Protein AF-A0A0J1GM97-F1 (afdb_monomer_lite)

Structure (mmCIF, N/CA/C/O backbone):
data_AF-A0A0J1GM97-F1
#
_entry.id   AF-A0A0J1GM97-F1
#
loop_
_atom_site.group_PDB
_atom_site.id
_atom_site.type_symbol
_atom_site.label_atom_id
_atom_site.label_alt_id
_atom_site.label_comp_id
_atom_site.label_asym_id
_atom_site.label_entity_id
_atom_site.label_seq_id
_atom_site.pdbx_PDB_ins_code
_atom_site.Cartn_x
_atom_site.Cartn_y
_atom_site.Cartn_z
_atom_site.occupancy
_atom_site.B_iso_or_equiv
_atom_site.auth_seq_id
_atom_site.auth_comp_id
_atom_site.auth_asym_id
_atom_site.auth_atom_id
_atom_site.pdbx_PDB_model_num
ATOM 1 N N . MET A 1 1 ? 39.455 -29.614 -25.884 1.00 52.69 1 MET A N 1
ATOM 2 C CA . MET A 1 1 ? 38.275 -28.946 -26.497 1.00 52.69 1 MET A CA 1
ATOM 3 C C . MET A 1 1 ? 36.933 -29.209 -25.772 1.00 52.69 1 MET A C 1
ATOM 5 O O . MET A 1 1 ? 35.888 -29.090 -26.398 1.00 52.69 1 MET A O 1
ATOM 9 N N . LYS A 1 2 ? 36.904 -29.538 -24.465 1.00 57.16 2 LYS A N 1
ATOM 10 C CA . LYS A 1 2 ? 35.641 -29.758 -23.713 1.00 57.16 2 LYS A CA 1
ATOM 11 C C . LYS A 1 2 ? 35.312 -28.646 -22.700 1.00 57.16 2 LYS A C 1
ATOM 13 O O . LYS A 1 2 ? 34.143 -28.367 -22.480 1.00 57.16 2 LYS A O 1
ATOM 18 N N . ILE A 1 3 ? 36.325 -27.951 -22.178 1.00 58.75 3 ILE A N 1
ATOM 19 C CA . ILE A 1 3 ? 36.174 -26.869 -21.183 1.00 58.75 3 ILE A CA 1
ATOM 20 C C . ILE A 1 3 ? 35.520 -25.613 -21.787 1.00 58.75 3 ILE A C 1
ATOM 22 O O . ILE A 1 3 ? 34.643 -25.026 -21.165 1.00 58.75 3 ILE A O 1
ATOM 26 N N . GLY A 1 4 ? 35.842 -25.264 -23.039 1.00 63.69 4 GLY A N 1
ATOM 27 C CA . GLY A 1 4 ? 35.221 -24.119 -23.725 1.00 63.69 4 GLY A CA 1
ATOM 28 C C . GLY A 1 4 ? 33.721 -24.288 -24.003 1.00 63.69 4 GLY A C 1
ATOM 29 O O . GLY A 1 4 ? 32.990 -23.306 -24.012 1.00 63.69 4 GLY A O 1
ATOM 30 N N . ARG A 1 5 ? 33.237 -25.531 -24.164 1.00 67.81 5 ARG A N 1
ATOM 31 C CA . ARG A 1 5 ? 31.799 -25.815 -24.345 1.00 67.81 5 ARG A CA 1
ATOM 32 C C . ARG A 1 5 ? 31.024 -25.679 -23.035 1.00 67.81 5 ARG A C 1
ATOM 34 O O . ARG A 1 5 ? 29.899 -25.205 -23.062 1.00 67.81 5 ARG A O 1
ATOM 41 N N . ILE A 1 6 ? 31.633 -26.059 -21.909 1.00 75.06 6 ILE A N 1
ATOM 42 C CA . ILE A 1 6 ? 31.033 -25.927 -20.571 1.00 75.06 6 ILE A CA 1
ATOM 43 C C . ILE A 1 6 ? 30.963 -24.452 -20.166 1.00 75.06 6 ILE A C 1
ATOM 45 O O . ILE A 1 6 ? 29.916 -24.000 -19.719 1.00 75.06 6 ILE A O 1
ATOM 49 N N . GLY A 1 7 ? 32.037 -23.688 -20.393 1.00 76.62 7 GLY A N 1
ATOM 50 C CA . GLY A 1 7 ? 32.043 -22.245 -20.136 1.00 76.62 7 GLY A CA 1
ATOM 51 C C . GLY A 1 7 ? 31.001 -21.496 -20.968 1.00 76.62 7 GLY A C 1
ATOM 52 O O . GLY A 1 7 ? 30.294 -20.648 -20.438 1.00 76.62 7 GLY A O 1
ATOM 53 N N . TRP A 1 8 ? 30.843 -21.858 -22.246 1.00 77.94 8 TRP A N 1
ATOM 54 C CA . TRP A 1 8 ? 29.824 -21.261 -23.110 1.00 77.94 8 TRP A CA 1
ATOM 55 C C . TRP A 1 8 ? 28.397 -21.639 -22.695 1.00 77.94 8 TRP A C 1
ATOM 57 O O . TRP A 1 8 ? 27.533 -20.771 -22.660 1.00 77.94 8 TRP A O 1
ATOM 67 N N . LEU A 1 9 ? 28.158 -22.896 -22.304 1.00 78.75 9 LEU A N 1
ATOM 68 C CA . LEU A 1 9 ? 26.866 -23.324 -21.756 1.00 78.75 9 LEU A CA 1
ATOM 69 C C . LEU A 1 9 ? 26.512 -22.587 -20.459 1.00 78.75 9 LEU A C 1
ATOM 71 O O . LEU A 1 9 ? 25.362 -22.199 -20.302 1.00 78.75 9 LEU A O 1
ATOM 75 N N . LEU A 1 10 ? 27.479 -22.349 -19.565 1.00 78.06 10 LEU A N 1
ATOM 76 C CA . LEU A 1 10 ? 27.268 -21.563 -18.341 1.00 78.06 10 LEU A CA 1
ATOM 77 C C . LEU A 1 10 ? 26.967 -20.089 -18.643 1.00 78.06 10 LEU A C 1
ATOM 79 O O . LEU A 1 10 ? 26.077 -19.517 -18.027 1.00 78.06 10 LEU A O 1
ATOM 83 N N . LEU A 1 11 ? 27.657 -19.491 -19.618 1.00 77.50 11 LEU A N 1
ATOM 84 C CA . LEU A 1 11 ? 27.410 -18.112 -20.056 1.00 77.50 11 LEU A CA 1
ATOM 85 C C . LEU A 1 11 ? 26.015 -17.955 -20.671 1.00 77.50 11 LEU A C 1
ATOM 87 O O . LEU A 1 11 ? 25.300 -17.012 -20.353 1.00 77.50 11 LEU A O 1
ATOM 91 N N . VAL A 1 12 ? 25.609 -18.915 -21.505 1.00 74.12 12 VAL A N 1
ATOM 92 C CA . VAL A 1 12 ? 24.259 -18.984 -22.072 1.00 74.12 12 VAL A CA 1
ATOM 93 C C . VAL A 1 12 ? 23.219 -19.161 -20.961 1.00 74.12 12 VAL A C 1
ATOM 95 O O . VAL A 1 12 ? 22.215 -18.455 -20.965 1.00 74.12 12 VAL A O 1
ATOM 98 N N . LEU A 1 13 ? 23.474 -20.026 -19.971 1.00 71.00 13 LEU A N 1
ATOM 99 C CA . LEU A 1 13 ? 22.587 -20.203 -18.818 1.00 71.00 13 LEU A CA 1
ATOM 100 C C . LEU A 1 13 ? 22.413 -18.892 -18.036 1.00 71.00 13 LEU A C 1
ATOM 102 O O . LEU A 1 13 ? 21.280 -18.509 -17.774 1.00 71.00 13 LEU A O 1
ATOM 106 N N . CYS A 1 14 ? 23.507 -18.175 -17.748 1.00 66.69 14 CYS A N 1
ATOM 107 C CA . CYS A 1 14 ? 23.461 -16.884 -17.057 1.00 66.69 14 CYS A CA 1
ATOM 108 C C . CYS A 1 14 ? 22.640 -15.839 -17.826 1.00 66.69 14 CYS A C 1
ATOM 110 O O . CYS A 1 14 ? 21.852 -15.129 -17.214 1.00 66.69 14 CYS A O 1
ATOM 112 N N . VAL A 1 15 ? 22.777 -15.765 -19.156 1.00 65.69 15 VAL A N 1
ATOM 113 C CA . VAL A 1 15 ? 22.007 -14.820 -19.990 1.00 65.69 15 VAL A CA 1
ATOM 114 C C . VAL A 1 15 ? 20.510 -15.159 -19.997 1.00 65.69 15 VAL A C 1
ATOM 116 O O . VAL A 1 15 ? 19.681 -14.252 -20.006 1.00 65.69 15 VAL A O 1
ATOM 119 N N . PHE A 1 16 ? 20.146 -16.444 -19.947 1.00 60.12 16 PHE A N 1
ATOM 120 C CA . PHE A 1 16 ? 18.744 -16.878 -19.930 1.00 60.12 16 PHE A CA 1
ATOM 121 C C . PHE A 1 16 ? 18.093 -16.873 -18.538 1.00 60.12 16 PHE A C 1
ATOM 123 O O . PHE A 1 16 ? 16.867 -16.830 -18.461 1.00 60.12 16 PHE A O 1
ATOM 130 N N . THR A 1 17 ? 18.862 -16.890 -17.445 1.00 57.06 17 THR A N 1
ATOM 131 C CA . THR A 1 17 ? 18.315 -16.783 -16.077 1.00 57.06 17 THR A CA 1
ATOM 132 C C . THR A 1 17 ? 18.090 -15.343 -15.616 1.00 57.06 17 THR A C 1
ATOM 134 O O . THR A 1 17 ? 17.312 -15.124 -14.691 1.00 57.06 17 THR A O 1
ATOM 137 N N . SER A 1 18 ? 18.722 -14.354 -16.254 1.00 51.84 18 SER A N 1
ATOM 138 C CA . SER A 1 18 ? 18.611 -12.941 -15.864 1.00 51.84 18 SER A CA 1
ATOM 139 C C . SER A 1 18 ? 17.200 -12.327 -15.909 1.00 51.84 18 SER A C 1
ATOM 141 O O . SER A 1 18 ? 16.934 -11.473 -15.068 1.00 51.84 18 SER A O 1
ATOM 143 N N . PRO A 1 19 ? 16.251 -12.728 -16.785 1.00 52.69 19 PRO A N 1
ATOM 144 C CA . PRO A 1 19 ? 14.917 -12.119 -16.781 1.00 52.69 19 PRO A CA 1
ATOM 145 C C . PRO A 1 19 ? 14.005 -12.616 -15.647 1.00 52.69 19 PRO A C 1
ATOM 147 O O . PRO A 1 19 ? 12.879 -12.143 -15.528 1.00 52.69 19 PRO A O 1
ATOM 150 N N . ALA A 1 20 ? 14.436 -13.596 -14.845 1.00 47.91 20 ALA A N 1
ATOM 151 C CA . ALA A 1 20 ? 13.585 -14.220 -13.829 1.00 47.91 20 ALA A CA 1
ATOM 152 C C . ALA A 1 20 ? 13.600 -13.505 -12.464 1.00 47.91 20 ALA A C 1
ATOM 154 O O . ALA A 1 20 ? 12.813 -13.874 -11.600 1.00 47.91 20 ALA A O 1
ATOM 155 N N . LEU A 1 21 ? 14.482 -12.516 -12.269 1.00 47.50 21 LEU A N 1
ATOM 156 C CA . LEU A 1 21 ? 14.686 -11.827 -10.984 1.00 47.50 21 LEU A CA 1
ATOM 157 C C . LEU A 1 21 ? 14.135 -10.398 -10.933 1.00 47.50 21 LEU A C 1
ATOM 159 O O . LEU A 1 21 ? 14.222 -9.758 -9.891 1.00 47.50 21 LEU A O 1
ATOM 163 N N . ALA A 1 22 ? 13.543 -9.895 -12.018 1.00 52.19 22 ALA A N 1
ATOM 164 C CA . ALA A 1 22 ? 12.666 -8.742 -11.885 1.00 52.19 22 ALA A CA 1
ATOM 165 C C . ALA A 1 22 ? 11.434 -9.231 -11.119 1.00 52.19 22 ALA A C 1
ATOM 167 O O . ALA A 1 22 ? 10.673 -10.041 -11.659 1.00 52.19 22 ALA A O 1
ATOM 168 N N . ALA A 1 23 ? 11.283 -8.805 -9.859 1.00 53.19 23 ALA A N 1
ATOM 169 C CA . ALA A 1 23 ? 10.050 -8.987 -9.104 1.00 53.19 23 ALA A CA 1
ATOM 170 C C . ALA A 1 23 ? 8.899 -8.655 -10.057 1.00 53.19 23 ALA A C 1
ATOM 172 O O . ALA A 1 23 ? 8.854 -7.558 -10.620 1.00 53.19 23 ALA A O 1
ATOM 173 N N . ARG A 1 24 ? 8.055 -9.646 -10.366 1.00 59.25 24 ARG A N 1
ATOM 174 C CA . ARG A 1 24 ? 6.938 -9.460 -11.294 1.00 59.25 24 ARG A CA 1
ATOM 175 C C . ARG A 1 24 ? 5.921 -8.585 -10.586 1.00 59.25 24 ARG A C 1
ATOM 177 O O . ARG A 1 24 ? 4.981 -9.088 -9.981 1.00 59.25 24 ARG A O 1
ATOM 184 N N . LEU A 1 25 ? 6.151 -7.282 -10.645 1.00 69.75 25 LEU A N 1
ATOM 185 C CA . LEU A 1 25 ? 5.185 -6.294 -10.230 1.00 69.75 25 LEU A CA 1
ATOM 186 C C . LEU A 1 25 ? 3.895 -6.559 -11.010 1.00 69.75 25 LEU A C 1
ATOM 188 O O . LEU A 1 25 ? 3.942 -6.739 -12.234 1.00 69.75 25 LEU A O 1
ATOM 192 N N . PRO A 1 26 ? 2.754 -6.665 -10.319 1.00 74.19 26 PRO A N 1
ATOM 193 C CA . PRO A 1 26 ? 1.481 -6.827 -10.988 1.00 74.19 26 PRO A CA 1
ATOM 194 C C . PRO A 1 26 ? 1.247 -5.602 -11.870 1.00 74.19 26 PRO A C 1
ATOM 196 O O . PRO A 1 26 ? 1.154 -4.477 -11.390 1.00 74.19 26 PRO A O 1
ATOM 199 N N . ASN A 1 27 ? 1.134 -5.830 -13.176 1.00 77.19 27 ASN A N 1
ATOM 200 C CA . ASN A 1 27 ? 0.847 -4.768 -14.143 1.00 77.19 27 ASN A CA 1
ATOM 201 C C . ASN A 1 27 ? -0.657 -4.453 -14.219 1.00 77.19 27 ASN A C 1
ATOM 203 O O . ASN A 1 27 ? -1.081 -3.611 -15.010 1.00 77.19 27 ASN A O 1
ATOM 207 N N . ARG A 1 28 ? -1.484 -5.177 -13.452 1.00 83.00 28 ARG A N 1
ATOM 208 C CA . ARG A 1 28 ? -2.937 -5.011 -13.369 1.00 83.00 28 ARG A CA 1
ATOM 209 C C . ARG A 1 28 ? -3.391 -5.241 -11.935 1.00 83.00 28 ARG A C 1
ATOM 211 O O . ARG A 1 28 ? -2.870 -6.112 -11.246 1.00 83.00 28 ARG A O 1
ATOM 218 N N . LEU A 1 29 ? -4.434 -4.528 -11.517 1.00 87.69 29 LEU A N 1
ATOM 219 C CA . LEU A 1 29 ? -4.996 -4.685 -10.174 1.00 87.69 29 LEU A CA 1
ATOM 220 C C . LEU A 1 29 ? -5.601 -6.074 -9.915 1.00 87.69 29 LEU A C 1
ATOM 222 O O . LEU A 1 29 ? -5.716 -6.478 -8.763 1.00 87.69 29 LEU A O 1
ATOM 226 N N . ASP A 1 30 ? -5.994 -6.802 -10.964 1.00 88.81 30 ASP A N 1
ATOM 227 C CA . ASP A 1 30 ? -6.504 -8.178 -10.854 1.00 88.81 30 ASP A CA 1
ATOM 228 C C . ASP A 1 30 ? -5.425 -9.195 -10.462 1.00 88.81 30 ASP A C 1
ATOM 230 O O . ASP A 1 30 ? -5.756 -10.271 -9.969 1.00 88.81 30 ASP A O 1
ATOM 234 N N . ASP A 1 31 ? -4.150 -8.851 -10.658 1.00 89.06 31 ASP A N 1
ATOM 235 C CA . ASP A 1 31 ? -3.021 -9.718 -10.324 1.00 89.06 31 ASP A CA 1
ATOM 236 C C . ASP A 1 31 ? -2.580 -9.541 -8.858 1.00 89.06 31 ASP A C 1
ATOM 238 O O . ASP A 1 31 ? -1.779 -10.325 -8.352 1.00 89.06 31 ASP A O 1
ATOM 242 N N . ILE A 1 32 ? -3.091 -8.518 -8.160 1.00 90.56 32 ILE A N 1
ATOM 243 C CA . ILE A 1 32 ? -2.786 -8.265 -6.748 1.00 90.56 32 ILE A CA 1
ATOM 244 C C . ILE A 1 32 ? -3.651 -9.197 -5.886 1.00 90.56 32 ILE A C 1
ATOM 246 O O . ILE A 1 32 ? -4.882 -9.157 -5.988 1.00 90.56 32 ILE A O 1
ATOM 250 N N . PRO A 1 33 ? -3.054 -10.025 -5.009 1.00 93.31 33 PRO A N 1
ATOM 251 C CA . PRO A 1 33 ? -3.825 -10.900 -4.141 1.00 93.31 33 PRO A CA 1
ATOM 252 C C . PRO A 1 33 ? -4.648 -10.074 -3.146 1.00 93.31 33 PRO A C 1
ATOM 254 O O . PRO A 1 33 ? -4.175 -9.088 -2.592 1.00 93.31 33 PRO A O 1
ATOM 257 N N . ILE A 1 34 ? -5.886 -10.492 -2.896 1.00 95.69 34 ILE A N 1
ATOM 258 C CA . ILE A 1 34 ? -6.785 -9.811 -1.958 1.00 95.69 34 ILE A CA 1
ATOM 259 C C . ILE A 1 34 ? -6.623 -10.444 -0.576 1.00 95.69 34 ILE A C 1
ATOM 261 O O . ILE A 1 34 ? -6.697 -11.669 -0.440 1.00 95.69 34 ILE A O 1
ATOM 265 N N . TYR A 1 35 ? -6.437 -9.614 0.454 1.00 96.56 35 TYR A N 1
ATOM 266 C CA . TYR A 1 35 ? -6.353 -10.095 1.832 1.00 96.56 35 TYR A CA 1
ATOM 267 C C . TYR A 1 35 ? -7.622 -10.888 2.224 1.00 96.56 35 TYR A C 1
ATOM 269 O O . TYR A 1 35 ? -8.738 -10.431 1.952 1.00 96.56 35 TYR A O 1
ATOM 277 N N . PRO A 1 36 ? -7.505 -12.062 2.876 1.00 96.81 36 PRO A N 1
ATOM 278 C CA . PRO A 1 36 ? -8.660 -12.885 3.226 1.00 96.81 36 PRO A CA 1
ATOM 279 C C . PRO A 1 36 ? -9.721 -12.134 4.039 1.00 96.81 36 PRO A C 1
ATOM 281 O O . PRO A 1 36 ? -9.443 -11.562 5.091 1.00 96.81 36 PRO A O 1
ATOM 284 N N . GLY A 1 37 ? -10.967 -12.168 3.561 1.00 95.62 37 GLY A N 1
ATOM 285 C CA . GLY A 1 37 ? -12.093 -11.491 4.210 1.00 95.62 37 GLY A CA 1
ATOM 286 C C . GLY A 1 37 ? -12.193 -9.991 3.925 1.00 95.62 37 GLY A C 1
ATOM 287 O O . GLY A 1 37 ? -13.103 -9.350 4.448 1.00 95.62 37 GLY A O 1
ATOM 288 N N . ALA A 1 38 ? -11.307 -9.433 3.096 1.00 97.00 38 ALA A N 1
ATOM 289 C CA . ALA A 1 38 ? -11.444 -8.069 2.614 1.00 97.00 38 ALA A CA 1
ATOM 290 C C . ALA A 1 38 ? -12.603 -7.955 1.611 1.00 97.00 38 ALA A C 1
ATOM 292 O O . ALA A 1 38 ? -12.796 -8.811 0.745 1.00 97.00 38 ALA A O 1
ATOM 293 N N . VAL A 1 39 ? -13.381 -6.884 1.741 1.00 97.06 39 VAL A N 1
ATOM 294 C CA . VAL A 1 39 ? -14.542 -6.578 0.901 1.00 97.06 39 VAL A CA 1
ATOM 295 C C . VAL A 1 39 ? -14.266 -5.279 0.165 1.00 97.06 39 VAL A C 1
ATOM 297 O O . VAL A 1 39 ? -13.772 -4.329 0.760 1.00 97.06 39 VAL A O 1
ATOM 300 N N . ARG A 1 40 ? -14.558 -5.245 -1.135 1.00 95.25 40 ARG A N 1
ATOM 301 C CA . ARG A 1 40 ? -14.350 -4.057 -1.968 1.00 95.25 40 ARG A CA 1
ATOM 302 C C . ARG A 1 40 ? -15.236 -2.902 -1.495 1.00 95.25 40 ARG A C 1
ATOM 304 O O . ARG A 1 40 ? -16.413 -3.127 -1.214 1.00 95.25 40 ARG A O 1
ATOM 311 N N . ASP A 1 41 ? -14.680 -1.696 -1.476 1.00 95.06 41 ASP A N 1
ATOM 312 C CA . ASP A 1 41 ? -15.354 -0.460 -1.070 1.00 95.06 41 ASP A CA 1
ATOM 313 C C . ASP A 1 41 ? -15.373 0.548 -2.238 1.00 95.06 41 ASP A C 1
ATOM 315 O O . ASP A 1 41 ? -14.420 1.308 -2.422 1.00 95.06 41 ASP A O 1
ATOM 319 N N . PRO A 1 42 ? -16.433 0.545 -3.070 1.00 93.44 42 PRO A N 1
ATOM 320 C CA . PRO A 1 42 ? -16.527 1.43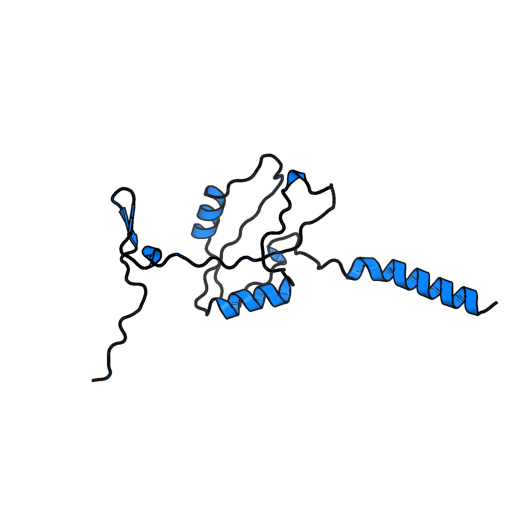1 -4.229 1.00 93.44 42 PRO A CA 1
ATOM 321 C C . PRO A 1 42 ? -16.633 2.918 -3.871 1.00 93.44 42 PRO A C 1
ATOM 323 O O . PRO A 1 42 ? -16.235 3.758 -4.673 1.00 93.44 42 PRO A O 1
ATOM 326 N N . GLU A 1 43 ? -17.181 3.254 -2.699 1.00 90.06 43 GLU A N 1
ATOM 327 C CA . GLU A 1 43 ? -17.299 4.651 -2.262 1.00 90.06 43 GLU A CA 1
ATOM 328 C C . GLU A 1 43 ? -15.918 5.202 -1.899 1.00 90.06 43 GLU A C 1
ATOM 330 O O . GLU A 1 43 ? -15.557 6.306 -2.309 1.00 90.06 43 GLU A O 1
ATOM 335 N N . LEU A 1 44 ? -15.109 4.395 -1.206 1.00 87.62 44 LEU A N 1
ATOM 336 C CA . LEU A 1 44 ? -13.724 4.737 -0.903 1.00 87.62 44 LEU A CA 1
ATOM 337 C C . LEU A 1 44 ? -12.853 4.787 -2.168 1.00 87.62 44 LEU A C 1
ATOM 339 O O . LEU A 1 44 ? -12.005 5.669 -2.283 1.00 87.62 44 LEU A O 1
ATOM 343 N N . GLU A 1 45 ? -13.073 3.891 -3.136 1.00 91.56 45 GLU A N 1
ATOM 344 C CA . GLU A 1 45 ? -12.400 3.947 -4.446 1.00 91.56 45 GLU A CA 1
ATOM 345 C C . GLU A 1 45 ? -12.626 5.277 -5.161 1.00 91.56 45 GLU A C 1
ATOM 347 O O . GLU A 1 45 ? -11.669 5.866 -5.667 1.00 91.56 45 GLU A O 1
ATOM 352 N N . GLU A 1 46 ? -13.873 5.750 -5.202 1.00 88.31 46 GLU A N 1
ATOM 353 C CA . GLU A 1 46 ? -14.202 7.017 -5.852 1.00 88.31 46 GLU A CA 1
ATOM 354 C C . GLU A 1 46 ? -13.587 8.198 -5.104 1.00 88.31 46 GLU A C 1
ATOM 356 O O . GLU A 1 46 ? -12.962 9.055 -5.724 1.00 88.31 46 GLU A O 1
ATOM 361 N N . LEU A 1 47 ? -13.651 8.194 -3.769 1.00 86.75 47 LEU A N 1
ATOM 362 C CA . LEU A 1 47 ? -13.020 9.227 -2.950 1.00 86.75 47 LEU A CA 1
ATOM 363 C C . LEU A 1 47 ? -11.509 9.333 -3.219 1.00 86.75 47 LEU A C 1
ATOM 365 O O . LEU A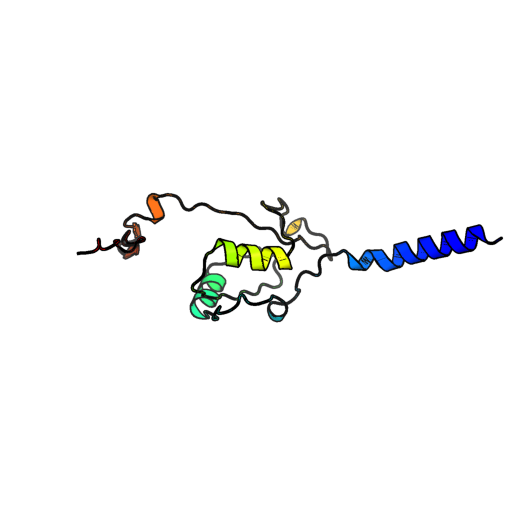 1 47 ? -10.973 10.437 -3.350 1.00 86.75 47 LEU A O 1
ATOM 369 N N . TYR A 1 48 ? -10.803 8.203 -3.319 1.00 82.69 48 TYR A N 1
ATOM 370 C CA . TYR A 1 48 ? -9.376 8.206 -3.654 1.00 82.69 48 TYR A CA 1
ATOM 371 C C . TYR A 1 48 ? -9.115 8.667 -5.086 1.00 82.69 48 TYR A C 1
ATOM 373 O O . TYR A 1 48 ? -8.165 9.408 -5.320 1.00 82.69 48 TYR A O 1
ATOM 381 N N . ARG A 1 49 ? -9.964 8.276 -6.040 1.00 85.31 49 ARG A N 1
ATOM 382 C CA . ARG A 1 49 ? -9.850 8.717 -7.433 1.00 85.31 49 ARG A CA 1
ATOM 383 C C . ARG A 1 49 ? -10.027 10.230 -7.575 1.00 85.31 49 ARG A C 1
ATOM 385 O O . ARG A 1 49 ? -9.295 10.846 -8.340 1.00 85.31 49 ARG A O 1
ATOM 392 N N . GLU A 1 50 ? -10.961 10.824 -6.835 1.00 83.06 50 GLU A N 1
ATOM 393 C CA . GLU A 1 50 ? -11.219 12.270 -6.851 1.00 83.06 50 GLU A CA 1
ATOM 394 C C . GLU A 1 50 ? -10.145 13.087 -6.113 1.00 83.06 50 GLU A C 1
ATOM 396 O O . GLU A 1 50 ? -9.895 14.240 -6.462 1.00 83.06 50 GLU A O 1
ATOM 401 N N . SER A 1 51 ? -9.520 12.510 -5.081 1.00 77.62 51 SER A N 1
ATOM 402 C CA . SER A 1 51 ? -8.518 13.186 -4.241 1.00 77.62 51 SER A CA 1
ATOM 403 C C . SER A 1 51 ? -7.073 13.000 -4.704 1.00 77.62 51 SER A C 1
ATOM 405 O O . SER A 1 51 ? -6.188 13.728 -4.245 1.00 77.62 51 SER A O 1
ATOM 407 N N . ALA A 1 52 ? -6.814 12.047 -5.599 1.00 79.19 52 ALA A N 1
ATOM 408 C CA . ALA A 1 52 ? -5.487 11.817 -6.141 1.00 79.19 52 ALA A CA 1
ATOM 409 C C . ALA A 1 52 ? -5.042 12.989 -7.029 1.00 79.19 52 ALA A C 1
ATOM 411 O O . ALA A 1 52 ? -5.719 13.377 -7.981 1.00 79.19 52 ALA A O 1
ATOM 412 N N . TYR A 1 53 ? -3.861 13.530 -6.730 1.00 74.50 53 TYR A N 1
ATOM 413 C CA . TYR A 1 53 ? -3.174 14.471 -7.604 1.00 74.50 53 TYR A CA 1
ATOM 414 C C . TYR A 1 53 ? -2.182 13.697 -8.470 1.00 74.50 53 TYR A C 1
ATOM 416 O O . TYR A 1 53 ? -1.226 13.119 -7.950 1.00 74.50 53 TYR A O 1
ATOM 424 N N . TYR A 1 54 ? -2.416 13.680 -9.778 1.00 76.00 54 TYR A N 1
ATOM 425 C CA . TYR A 1 54 ? -1.499 13.095 -10.750 1.00 76.00 54 TYR A CA 1
ATOM 426 C C . TYR A 1 54 ? -0.749 14.204 -11.475 1.00 76.00 54 TYR A C 1
ATOM 428 O O . TYR A 1 54 ? -1.343 15.211 -11.859 1.00 76.00 54 TYR A O 1
ATOM 436 N N . ASP A 1 55 ? 0.549 14.002 -11.665 1.00 71.69 55 ASP A N 1
ATOM 437 C CA . ASP A 1 55 ? 1.334 14.843 -12.559 1.00 71.69 55 ASP A CA 1
ATOM 438 C C . ASP A 1 55 ? 0.899 14.645 -14.026 1.00 71.69 55 ASP A C 1
ATOM 440 O O . ASP A 1 55 ? 0.336 13.608 -14.389 1.00 71.69 55 ASP A O 1
ATOM 444 N N . GLU A 1 56 ? 1.172 15.629 -14.885 1.00 76.56 56 GLU A N 1
ATOM 445 C CA . GLU A 1 56 ? 0.804 15.613 -16.310 1.00 76.56 56 GLU A CA 1
ATOM 446 C C . GLU A 1 56 ? 1.453 14.449 -17.082 1.00 76.56 56 GLU A C 1
ATOM 448 O O . GLU A 1 56 ? 0.978 14.065 -18.153 1.00 76.56 56 GLU A O 1
ATOM 453 N N . THR A 1 57 ? 2.519 13.859 -16.533 1.00 74.62 57 THR A N 1
ATOM 454 C CA . THR A 1 57 ? 3.217 12.694 -17.093 1.00 74.62 57 THR A CA 1
ATOM 455 C C . THR A 1 57 ? 2.476 11.366 -16.889 1.00 74.62 57 THR A C 1
ATOM 457 O O . THR A 1 57 ? 2.800 10.370 -17.544 1.00 74.62 57 THR A O 1
ATOM 460 N N . VAL A 1 58 ? 1.453 11.317 -16.027 1.00 78.12 58 VAL A N 1
ATOM 461 C CA . VAL A 1 58 ? 0.711 10.085 -15.728 1.00 78.12 58 VAL A CA 1
ATOM 462 C C . VAL A 1 58 ? -0.246 9.737 -16.871 1.00 78.12 58 VAL A C 1
ATOM 464 O O . VAL A 1 58 ? -1.284 10.364 -17.065 1.00 78.12 58 VAL A O 1
ATOM 467 N N . VAL A 1 59 ? 0.071 8.672 -17.611 1.00 79.62 59 VAL A N 1
ATOM 468 C CA . VAL A 1 59 ? -0.769 8.172 -18.719 1.00 79.62 59 VAL A CA 1
ATOM 469 C C . VAL A 1 59 ? -1.956 7.341 -18.219 1.00 79.62 59 VAL A C 1
ATOM 471 O O . VAL A 1 59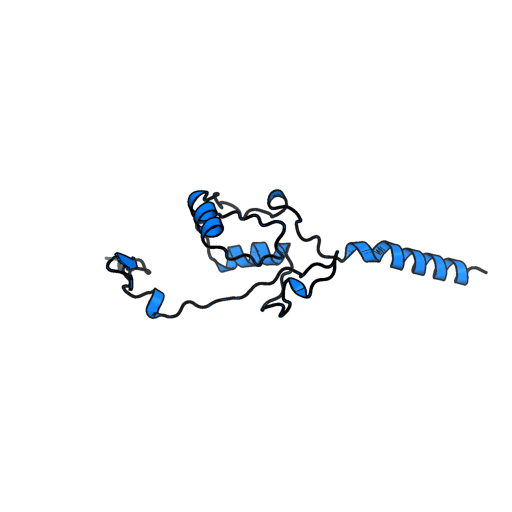 ? -3.023 7.332 -18.834 1.00 79.62 59 VAL A O 1
ATOM 474 N N . PHE A 1 60 ? -1.774 6.609 -17.118 1.00 82.12 60 PHE A N 1
ATOM 475 C CA . PHE A 1 60 ? -2.791 5.733 -16.548 1.00 82.12 60 PHE A CA 1
ATOM 476 C C . PHE A 1 60 ? -2.581 5.568 -15.043 1.00 82.12 60 P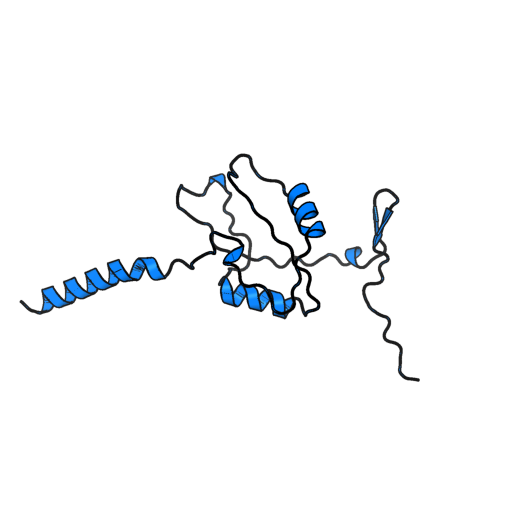HE A C 1
ATOM 478 O O . PHE A 1 60 ? -1.456 5.377 -14.584 1.00 82.12 60 PHE A O 1
ATOM 485 N N . SER A 1 61 ? -3.678 5.580 -14.291 1.00 84.50 61 SER A N 1
ATOM 486 C CA . SER A 1 61 ? -3.713 5.184 -12.888 1.00 84.50 61 SER A CA 1
ATOM 487 C C . SER A 1 61 ? -5.008 4.432 -12.610 1.00 84.50 61 SER A C 1
ATOM 489 O O . SER A 1 61 ? -6.047 4.736 -13.200 1.00 84.50 61 SER A O 1
ATOM 491 N N . ASP A 1 62 ? -4.940 3.444 -11.725 1.00 87.19 62 ASP A N 1
ATOM 492 C CA . ASP A 1 62 ? -6.091 2.666 -11.285 1.00 87.19 62 ASP A CA 1
ATOM 493 C C . ASP A 1 62 ? -6.014 2.468 -9.772 1.00 87.19 62 ASP A C 1
ATOM 495 O O . ASP A 1 62 ? -4.929 2.331 -9.202 1.00 87.19 62 ASP A O 1
ATOM 499 N N . VAL A 1 63 ? -7.174 2.457 -9.123 1.00 89.44 63 VAL A N 1
ATOM 500 C CA . VAL A 1 63 ? -7.297 2.373 -7.666 1.00 89.44 63 VAL A CA 1
ATOM 501 C C . VAL A 1 63 ? -8.386 1.370 -7.320 1.00 89.44 63 VAL A C 1
ATOM 503 O O . VAL A 1 63 ? -9.491 1.415 -7.863 1.00 89.44 63 VAL A O 1
ATOM 506 N N . ARG A 1 64 ? -8.074 0.481 -6.374 1.00 92.62 64 ARG A N 1
ATOM 507 C CA . ARG A 1 64 ? -9.042 -0.381 -5.691 1.00 92.62 64 ARG A CA 1
ATOM 508 C C . ARG A 1 64 ? -8.907 -0.214 -4.192 1.00 92.62 64 ARG A C 1
ATOM 510 O O . ARG A 1 64 ? -7.793 -0.205 -3.673 1.00 92.62 64 ARG A O 1
ATOM 517 N N . ALA A 1 65 ? -10.039 -0.137 -3.512 1.00 92.94 65 ALA A N 1
ATOM 518 C CA . ALA A 1 65 ? -10.104 0.007 -2.072 1.00 92.94 65 ALA A CA 1
ATOM 519 C C . ALA A 1 65 ? -10.857 -1.181 -1.483 1.00 92.94 65 ALA A C 1
ATOM 521 O O . ALA A 1 65 ? -11.841 -1.672 -2.044 1.00 92.94 65 ALA A O 1
ATOM 522 N N . TYR A 1 66 ? -10.368 -1.653 -0.343 1.00 94.19 66 TYR A N 1
ATOM 523 C CA . TYR A 1 66 ? -10.962 -2.765 0.375 1.00 94.19 66 TYR A CA 1
ATOM 524 C C . TYR A 1 66 ? -11.030 -2.451 1.862 1.00 94.19 66 TYR A C 1
ATOM 526 O O . TYR A 1 66 ? -10.099 -1.886 2.435 1.00 94.19 66 TYR A O 1
ATOM 534 N N . THR A 1 67 ? -12.105 -2.897 2.496 1.00 93.75 67 THR A N 1
ATOM 535 C CA . THR A 1 67 ? -12.295 -2.842 3.941 1.00 93.75 67 THR A CA 1
ATOM 536 C C . THR A 1 67 ? -12.192 -4.245 4.518 1.00 93.75 67 THR A C 1
ATOM 538 O O . THR A 1 67 ? -12.757 -5.201 3.985 1.00 93.75 67 THR A O 1
ATOM 541 N N . VAL A 1 68 ? -11.494 -4.379 5.642 1.00 94.81 68 VAL A N 1
ATOM 542 C CA . VAL A 1 68 ? -11.385 -5.639 6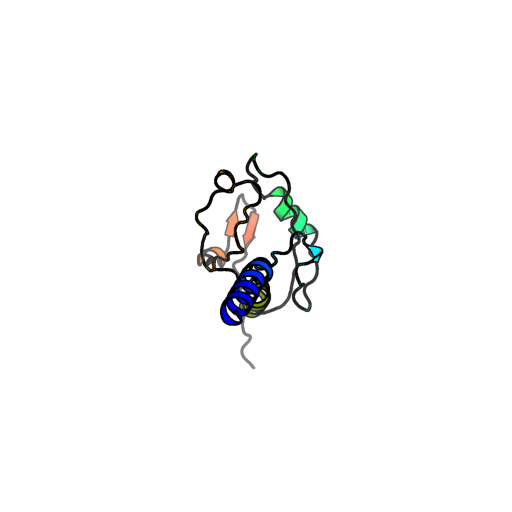.379 1.00 94.81 68 VAL A CA 1
ATOM 543 C C . VAL A 1 68 ? -11.354 -5.370 7.878 1.00 94.81 68 VAL A C 1
ATOM 545 O O . VAL A 1 68 ? -10.810 -4.366 8.330 1.00 94.81 68 VAL A O 1
ATOM 548 N N . ASN A 1 69 ? -11.930 -6.280 8.660 1.00 93.06 69 ASN A N 1
ATOM 549 C CA . ASN A 1 69 ? -11.780 -6.285 10.111 1.00 93.06 69 ASN A CA 1
ATOM 550 C C . ASN A 1 69 ? -10.597 -7.187 10.497 1.00 93.06 69 ASN A C 1
ATOM 552 O O . ASN A 1 69 ? -10.777 -8.386 10.714 1.00 93.06 69 ASN A O 1
ATOM 556 N N . ALA A 1 70 ? -9.390 -6.622 10.519 1.00 90.56 70 ALA A N 1
ATOM 557 C CA . ALA A 1 70 ? -8.147 -7.331 10.818 1.00 90.56 70 ALA A CA 1
ATOM 558 C C . ALA A 1 70 ? -7.136 -6.417 11.530 1.00 90.56 70 ALA A C 1
ATOM 560 O O . ALA A 1 70 ? -7.323 -5.202 11.609 1.00 90.56 70 ALA A O 1
ATOM 561 N N . ILE A 1 71 ? -6.059 -7.011 12.050 1.00 87.88 71 ILE A N 1
ATOM 562 C CA . ILE A 1 71 ? -4.915 -6.270 12.590 1.00 87.88 71 ILE A CA 1
ATOM 563 C C . ILE A 1 71 ? -4.121 -5.697 11.412 1.00 87.88 71 ILE A C 1
ATOM 565 O O . ILE A 1 71 ? -3.795 -6.427 10.476 1.00 87.88 71 ILE A O 1
ATOM 569 N N . VAL A 1 72 ? -3.799 -4.402 11.465 1.00 87.00 72 VAL A N 1
ATOM 570 C CA . VAL A 1 72 ? -3.092 -3.690 10.384 1.00 87.00 72 VAL A CA 1
ATOM 571 C C . VAL A 1 72 ? -1.771 -4.376 10.023 1.00 87.00 72 VAL A C 1
ATOM 573 O O . VAL A 1 72 ? -1.500 -4.573 8.843 1.00 87.00 72 VAL A O 1
ATOM 576 N N . ASP A 1 73 ? -1.000 -4.823 11.016 1.00 89.81 73 ASP A N 1
ATOM 577 C CA . ASP A 1 73 ? 0.287 -5.503 10.811 1.00 89.81 73 ASP A CA 1
ATOM 578 C C . ASP A 1 73 ? 0.157 -6.818 10.025 1.00 89.81 73 ASP A C 1
ATOM 580 O O . ASP A 1 73 ? 1.024 -7.145 9.214 1.00 89.81 73 ASP A O 1
ATOM 584 N N . ASP A 1 74 ?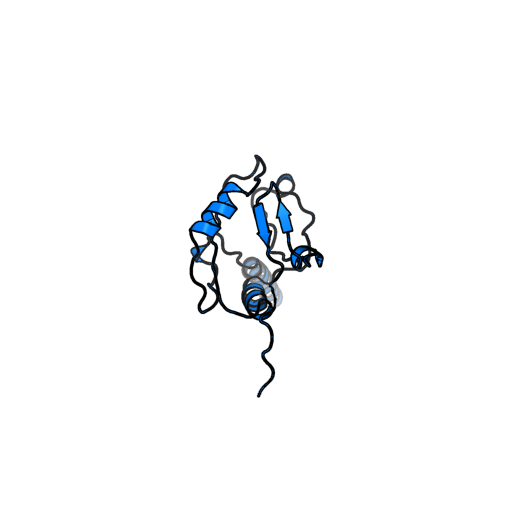 -0.933 -7.568 10.226 1.00 94.88 74 ASP A N 1
ATOM 585 C CA . ASP A 1 74 ? -1.183 -8.811 9.488 1.00 94.88 74 ASP A CA 1
ATOM 586 C C . ASP A 1 74 ? -1.507 -8.522 8.019 1.00 94.88 74 ASP A C 1
ATOM 588 O O . ASP A 1 74 ? -1.022 -9.221 7.125 1.00 94.88 74 ASP A O 1
ATOM 592 N N . VAL A 1 75 ? -2.288 -7.466 7.771 1.00 93.81 75 VAL A N 1
ATOM 593 C CA . VAL A 1 75 ? -2.612 -6.996 6.419 1.00 93.81 75 VAL A CA 1
ATOM 594 C C . VAL A 1 75 ? -1.358 -6.483 5.717 1.00 93.81 75 VAL A C 1
ATOM 596 O O . VAL A 1 75 ? -1.109 -6.852 4.572 1.00 93.81 75 VAL A O 1
ATOM 599 N N . LEU A 1 76 ? -0.536 -5.685 6.402 1.00 91.94 76 LEU A N 1
ATOM 600 C CA . LEU A 1 76 ? 0.723 -5.176 5.864 1.00 91.94 76 LEU A CA 1
ATOM 601 C C . LEU A 1 76 ? 1.665 -6.325 5.492 1.00 91.94 76 LEU A C 1
ATOM 603 O O . LEU A 1 76 ? 2.126 -6.388 4.355 1.00 91.94 76 LEU A O 1
ATOM 607 N N . ARG A 1 77 ? 1.903 -7.269 6.413 1.00 93.81 77 ARG A N 1
ATOM 608 C CA . ARG A 1 77 ? 2.782 -8.421 6.168 1.00 93.81 77 ARG A CA 1
ATOM 609 C C . ARG A 1 77 ? 2.331 -9.245 4.964 1.00 93.81 77 ARG A C 1
ATOM 611 O O . ARG A 1 77 ? 3.167 -9.602 4.148 1.00 93.81 77 ARG A O 1
ATOM 618 N N . PHE A 1 78 ? 1.027 -9.485 4.811 1.00 95.00 78 PHE A N 1
ATOM 619 C CA . PHE A 1 78 ? 0.487 -10.204 3.654 1.00 95.00 78 PHE A CA 1
ATOM 620 C C . PHE A 1 78 ? 0.891 -9.567 2.315 1.00 95.00 78 PHE A C 1
ATOM 622 O O . PHE A 1 78 ? 1.271 -10.277 1.385 1.00 95.00 78 PHE A O 1
ATOM 629 N N . TYR A 1 79 ? 0.836 -8.235 2.211 1.00 92.25 79 TYR A N 1
ATOM 630 C CA . TYR A 1 79 ? 1.244 -7.543 0.989 1.00 92.25 79 TYR A CA 1
ATOM 631 C C . TYR A 1 79 ? 2.764 -7.440 0.849 1.00 92.25 79 TYR A C 1
ATOM 633 O O . TYR A 1 79 ? 3.261 -7.516 -0.274 1.00 92.25 79 TYR A O 1
ATOM 641 N N . LEU A 1 80 ? 3.519 -7.318 1.945 1.00 92.06 80 LEU A N 1
ATOM 642 C CA . LEU A 1 80 ? 4.986 -7.332 1.900 1.00 92.06 80 LEU A CA 1
ATOM 643 C C . LEU A 1 80 ? 5.533 -8.686 1.439 1.00 92.06 80 LEU A C 1
ATOM 645 O O . LEU A 1 80 ? 6.434 -8.711 0.608 1.00 92.06 80 LEU A O 1
ATOM 649 N N . ASP A 1 81 ? 4.939 -9.793 1.889 1.00 92.50 81 ASP A N 1
ATOM 650 C CA . ASP A 1 81 ? 5.317 -11.148 1.465 1.00 92.50 81 ASP A CA 1
ATOM 651 C C . ASP A 1 81 ? 5.117 -11.359 -0.048 1.00 92.50 81 ASP A C 1
ATOM 653 O O . ASP A 1 81 ? 5.808 -12.169 -0.662 1.00 92.50 81 ASP A O 1
ATOM 657 N N . TYR A 1 82 ? 4.166 -10.641 -0.657 1.00 89.81 82 TYR A N 1
ATOM 658 C CA . TYR A 1 82 ? 3.902 -10.694 -2.096 1.00 89.81 82 TYR A CA 1
ATOM 659 C C . TYR A 1 82 ? 4.749 -9.703 -2.906 1.00 89.81 82 TYR A C 1
ATOM 661 O O . TYR A 1 82 ? 5.223 -10.030 -3.991 1.00 89.81 82 TYR A O 1
ATOM 669 N N . THR A 1 83 ? 4.888 -8.472 -2.413 1.00 88.19 83 THR A N 1
ATOM 670 C CA . THR A 1 83 ? 5.522 -7.370 -3.155 1.00 88.19 83 THR A CA 1
ATOM 671 C C . THR A 1 83 ? 7.030 -7.304 -2.973 1.00 88.19 83 THR A C 1
ATOM 673 O O . THR A 1 83 ? 7.695 -6.700 -3.810 1.00 88.19 83 THR A O 1
ATOM 676 N N . GLU A 1 84 ? 7.559 -7.874 -1.886 1.00 89.06 84 GLU A N 1
ATOM 677 C CA . GLU A 1 84 ? 8.950 -7.695 -1.451 1.00 89.06 84 GLU A CA 1
ATOM 678 C C . GLU A 1 84 ? 9.341 -6.202 -1.360 1.00 89.06 84 GLU A C 1
ATOM 680 O O . GLU A 1 84 ? 10.482 -5.820 -1.618 1.00 89.06 84 GLU A O 1
ATOM 685 N N . ALA A 1 85 ? 8.370 -5.340 -1.023 1.00 88.81 85 ALA A N 1
ATOM 686 C CA . ALA A 1 85 ? 8.538 -3.892 -1.033 1.00 88.81 85 ALA A CA 1
ATOM 687 C C . ALA A 1 85 ? 9.591 -3.410 -0.031 1.00 88.81 85 ALA A C 1
ATOM 689 O O . ALA A 1 85 ? 9.701 -3.916 1.089 1.00 88.81 85 ALA A O 1
ATOM 690 N N . THR A 1 86 ? 10.325 -2.367 -0.412 1.00 88.69 86 THR A N 1
ATOM 691 C CA . THR A 1 86 ? 11.328 -1.740 0.456 1.00 88.69 86 THR A CA 1
ATOM 692 C C . THR A 1 86 ? 10.724 -0.625 1.299 1.00 88.69 86 THR A C 1
ATOM 694 O O . THR A 1 86 ? 9.918 0.165 0.810 1.00 88.69 86 THR A O 1
ATOM 697 N N . GLU A 1 87 ? 11.145 -0.521 2.558 1.00 91.12 87 GLU A N 1
ATOM 698 C CA . GLU A 1 87 ? 10.737 0.584 3.426 1.00 91.12 87 GLU A CA 1
ATOM 699 C C . GLU A 1 87 ? 11.360 1.913 2.981 1.00 91.12 87 GLU A C 1
ATOM 701 O O . GLU A 1 87 ? 12.561 1.986 2.715 1.00 91.12 87 GLU A O 1
ATOM 706 N N . GLY A 1 88 ? 10.557 2.975 2.976 1.00 88.75 88 GLY A N 1
ATOM 707 C CA . GLY A 1 88 ? 10.981 4.344 2.700 1.00 88.75 88 GLY A CA 1
ATOM 708 C C . GLY A 1 88 ? 10.385 4.918 1.419 1.00 88.75 88 GLY A C 1
ATOM 709 O O . GLY A 1 88 ? 9.534 4.314 0.781 1.00 88.75 88 GLY A O 1
ATOM 710 N N . TRP A 1 89 ? 10.829 6.121 1.060 1.00 82.50 89 TRP A N 1
ATOM 711 C CA . TRP A 1 89 ? 10.487 6.775 -0.204 1.00 82.50 89 TRP A CA 1
ATOM 712 C C . TRP A 1 89 ? 11.611 6.518 -1.219 1.00 82.50 89 TRP A C 1
ATOM 714 O O . TRP A 1 89 ? 12.775 6.713 -0.859 1.00 82.50 89 TRP A O 1
ATOM 724 N N . PRO A 1 90 ? 11.312 6.123 -2.471 1.00 81.94 90 PRO A N 1
ATOM 725 C CA . PRO A 1 90 ? 12.336 5.783 -3.458 1.00 81.94 90 PRO A CA 1
ATOM 726 C C . PRO A 1 90 ? 13.177 6.992 -3.886 1.00 81.94 90 PRO A C 1
ATOM 728 O O . PRO A 1 90 ? 14.269 6.807 -4.410 1.00 81.94 90 PRO A O 1
ATOM 731 N N . GLY A 1 91 ? 12.706 8.221 -3.647 1.00 80.69 91 GLY A N 1
ATOM 732 C CA . GLY A 1 91 ? 13.448 9.439 -3.988 1.00 80.69 91 GLY A CA 1
ATOM 733 C C . GLY A 1 91 ? 13.560 9.690 -5.489 1.00 80.69 91 GLY A C 1
ATOM 734 O O . GLY A 1 91 ? 14.438 10.443 -5.889 1.00 80.69 91 GLY A O 1
ATOM 735 N N . ILE A 1 92 ? 12.715 9.034 -6.285 1.00 80.69 92 ILE A N 1
ATOM 736 C CA . ILE A 1 92 ? 12.682 9.110 -7.746 1.00 80.69 92 ILE A CA 1
ATOM 737 C C . ILE A 1 92 ? 11.357 9.755 -8.130 1.00 80.69 92 ILE A C 1
ATOM 739 O O . ILE A 1 92 ? 10.299 9.247 -7.741 1.00 80.69 92 ILE A O 1
ATOM 743 N N . ASP A 1 93 ? 11.424 10.856 -8.873 1.00 79.44 93 ASP A N 1
ATOM 744 C CA . ASP A 1 93 ? 10.244 11.487 -9.444 1.00 79.44 93 ASP A CA 1
ATOM 745 C C . ASP A 1 93 ? 9.829 10.759 -10.729 1.00 79.44 93 ASP A C 1
ATOM 747 O O . ASP A 1 93 ? 10.634 10.107 -11.395 1.00 79.44 93 ASP A O 1
ATOM 751 N N . ALA A 1 94 ? 8.545 10.835 -11.085 1.00 73.69 94 ALA A N 1
ATOM 752 C CA . ALA A 1 94 ? 8.023 10.120 -12.253 1.00 73.69 94 ALA A CA 1
ATOM 753 C C . ALA A 1 94 ? 8.717 10.538 -13.566 1.00 73.69 94 ALA A C 1
ATOM 755 O O . ALA A 1 94 ? 8.835 9.725 -14.480 1.00 73.69 94 ALA A O 1
ATOM 756 N N . GLU A 1 95 ? 9.201 11.781 -13.641 1.00 78.44 95 GLU A N 1
ATOM 757 C CA . GLU A 1 95 ? 9.941 12.326 -14.784 1.00 78.44 95 GLU A CA 1
ATOM 758 C C . GLU A 1 95 ? 11.359 11.754 -14.945 1.00 78.44 95 GLU A C 1
ATOM 760 O O . GLU A 1 95 ? 11.903 11.785 -16.050 1.00 78.44 95 GLU A O 1
ATOM 765 N N . ASP A 1 96 ? 11.930 11.184 -13.880 1.00 83.75 96 ASP A N 1
ATOM 766 C CA . ASP A 1 96 ? 13.284 10.620 -13.868 1.00 83.75 96 ASP A CA 1
ATOM 767 C C . ASP A 1 96 ? 13.329 9.147 -14.320 1.00 83.75 96 ASP A C 1
ATOM 769 O O . ASP A 1 96 ? 14.406 8.556 -14.402 1.00 83.75 96 ASP A O 1
ATOM 773 N N . VAL A 1 97 ? 12.174 8.533 -14.601 1.00 82.50 97 VAL A N 1
ATOM 774 C CA . VAL A 1 97 ? 12.062 7.118 -14.991 1.00 82.50 97 VAL A CA 1
ATOM 775 C C . VAL A 1 97 ? 12.141 6.982 -16.513 1.00 82.50 97 VAL A C 1
ATOM 777 O O . VAL A 1 97 ? 11.279 7.485 -17.240 1.00 82.50 97 VAL A O 1
ATOM 780 N N . GLU A 1 98 ? 13.148 6.267 -17.027 1.00 84.81 98 GLU A N 1
ATOM 781 C CA . GLU A 1 98 ? 13.289 6.070 -18.475 1.00 84.81 98 GLU A CA 1
ATOM 782 C C . GLU A 1 98 ? 12.182 5.159 -19.054 1.00 84.81 98 GLU A C 1
ATOM 784 O O . GLU A 1 98 ? 11.632 4.296 -18.362 1.00 84.81 98 GLU A O 1
ATOM 789 N N . PRO A 1 99 ? 11.850 5.273 -20.358 1.00 81.31 99 PRO A N 1
ATOM 790 C CA . PRO A 1 99 ? 10.873 4.391 -20.988 1.00 81.31 99 PRO A CA 1
ATOM 791 C C . PRO A 1 99 ? 11.227 2.902 -20.838 1.00 81.31 99 PRO A C 1
ATOM 793 O O . PRO A 1 99 ? 12.186 2.408 -21.429 1.00 81.31 99 PRO A O 1
ATOM 796 N N . GLY A 1 100 ? 10.392 2.167 -20.101 1.00 80.69 100 GLY A N 1
ATOM 797 C CA . GLY A 1 100 ? 10.578 0.738 -19.829 1.00 80.69 100 GLY A CA 1
ATOM 798 C C . GLY A 1 100 ? 11.264 0.434 -18.497 1.00 80.69 100 GLY A C 1
ATOM 799 O O . GLY A 1 100 ? 11.320 -0.737 -18.115 1.00 80.69 100 GLY A O 1
ATOM 800 N N . GLU A 1 101 ? 11.732 1.452 -17.777 1.00 81.81 101 GLU A N 1
ATOM 801 C CA . GLU A 1 101 ? 12.103 1.317 -16.374 1.00 81.81 101 GLU A CA 1
ATOM 802 C C . GLU A 1 101 ? 10.862 1.301 -15.477 1.00 81.81 101 GLU A C 1
ATOM 804 O O . GLU A 1 101 ? 9.782 1.776 -15.832 1.00 81.81 101 GLU A O 1
ATOM 809 N N . MET A 1 102 ? 11.014 0.693 -14.303 1.00 79.25 102 MET A N 1
ATOM 810 C CA . MET A 1 102 ? 9.968 0.612 -13.293 1.00 79.25 102 MET A CA 1
ATOM 811 C C . MET A 1 102 ? 10.565 0.924 -11.932 1.00 79.25 102 MET A C 1
ATOM 813 O O . MET A 1 102 ? 11.594 0.360 -11.552 1.00 79.25 102 MET A O 1
ATOM 817 N N . VAL A 1 103 ? 9.874 1.768 -11.173 1.00 82.56 103 VAL A N 1
ATOM 818 C CA . VAL A 1 103 ? 10.157 1.943 -9.751 1.00 82.56 103 VAL A CA 1
ATOM 819 C C . VAL A 1 103 ? 9.516 0.779 -8.998 1.00 82.56 103 VAL A C 1
ATOM 821 O O . VAL A 1 103 ? 8.338 0.472 -9.186 1.00 82.56 103 VAL A O 1
ATOM 824 N N . GLY A 1 104 ? 10.318 0.101 -8.176 1.00 82.25 104 GLY A N 1
ATOM 825 C CA . GLY A 1 104 ? 9.868 -1.009 -7.341 1.00 82.25 104 GLY A CA 1
ATOM 826 C C . GLY A 1 104 ? 8.790 -0.598 -6.329 1.00 82.25 104 GLY A C 1
ATOM 827 O O . GLY A 1 104 ? 8.633 0.591 -6.038 1.00 82.25 104 GLY A O 1
ATOM 828 N N . PRO A 1 105 ? 8.057 -1.566 -5.753 1.00 86.75 105 PRO A N 1
ATOM 829 C CA . PRO A 1 105 ? 7.093 -1.259 -4.714 1.00 86.75 105 PRO A CA 1
ATOM 830 C C . PRO A 1 105 ? 7.842 -0.811 -3.455 1.00 86.75 105 PRO A C 1
ATOM 832 O O . PRO A 1 105 ? 8.879 -1.367 -3.087 1.00 86.75 105 PRO A O 1
ATOM 835 N N . TRP A 1 106 ? 7.300 0.189 -2.776 1.00 88.25 106 TRP A N 1
ATOM 836 C CA . TRP A 1 106 ? 7.836 0.699 -1.523 1.00 88.25 106 TRP A CA 1
ATOM 837 C C . TRP A 1 106 ? 6.695 0.938 -0.540 1.00 88.25 106 TRP A C 1
ATOM 839 O O . TRP A 1 106 ? 5.536 1.078 -0.935 1.00 88.25 106 TRP A O 1
ATOM 849 N N . TYR A 1 107 ? 7.014 0.954 0.750 1.00 88.94 107 TYR A N 1
ATOM 850 C CA . TYR A 1 107 ? 6.050 1.278 1.794 1.00 88.94 107 TYR A CA 1
ATOM 851 C C . TYR A 1 107 ? 6.636 2.298 2.759 1.00 88.94 107 TYR A C 1
ATOM 853 O O . TYR A 1 107 ? 7.833 2.309 3.033 1.00 88.94 107 TYR A O 1
ATOM 861 N N . SER A 1 108 ? 5.780 3.145 3.317 1.00 87.06 108 SER A N 1
ATOM 862 C CA . SER A 1 108 ? 6.148 4.021 4.421 1.00 87.06 108 SER A CA 1
ATOM 863 C C . SER A 1 108 ? 5.119 3.897 5.536 1.00 87.06 108 SER A C 1
ATOM 865 O O . SER A 1 108 ? 3.911 3.835 5.301 1.00 87.06 108 SER A O 1
ATOM 867 N N . VAL A 1 109 ? 5.603 3.836 6.774 1.00 82.75 109 VAL A N 1
ATOM 868 C CA . VAL A 1 109 ? 4.739 3.876 7.951 1.00 82.75 109 VAL A CA 1
ATOM 869 C C . VAL A 1 109 ? 4.586 5.332 8.354 1.00 82.75 109 VAL A C 1
ATOM 871 O O . VAL A 1 109 ? 5.551 5.994 8.733 1.00 82.75 109 VAL A O 1
ATOM 874 N N . THR A 1 110 ? 3.360 5.840 8.266 1.00 74.25 110 THR A N 1
ATOM 875 C CA . THR A 1 110 ? 3.024 7.165 8.785 1.00 74.25 110 THR A CA 1
ATOM 876 C C . THR A 1 110 ? 2.320 6.998 10.118 1.00 74.25 110 THR A C 1
ATOM 878 O O . THR A 1 110 ? 1.272 6.361 10.205 1.00 74.25 110 THR A O 1
ATOM 881 N N . PHE A 1 111 ? 2.891 7.585 11.166 1.00 74.56 111 PHE A N 1
ATOM 882 C CA . PHE A 1 111 ? 2.225 7.670 12.456 1.00 74.56 111 PHE A CA 1
ATOM 883 C C . PHE A 1 111 ? 1.298 8.869 12.443 1.00 74.56 111 PHE A C 1
ATOM 885 O O . PHE A 1 111 ? 1.719 9.998 12.174 1.00 74.56 111 PHE A O 1
ATOM 892 N N . TYR A 1 112 ? 0.029 8.630 12.743 1.00 68.81 112 TYR A N 1
ATOM 893 C CA . TYR A 1 112 ? -0.870 9.742 12.936 1.00 68.81 112 TYR A CA 1
ATOM 894 C C . TYR A 1 112 ? -0.516 10.484 14.231 1.00 68.81 112 TYR A C 1
ATOM 896 O O . TYR A 1 112 ? -0.271 9.845 15.255 1.00 68.81 112 TYR A O 1
ATOM 904 N N . PRO A 1 113 ? -0.494 11.826 14.209 1.00 69.12 113 PRO A N 1
ATOM 905 C CA . PRO A 1 113 ? -0.267 12.606 15.417 1.00 69.12 113 PRO A CA 1
ATOM 906 C C . PRO A 1 113 ? -1.428 12.415 16.398 1.00 69.12 113 PRO A C 1
ATOM 908 O O . PRO A 1 113 ? -2.571 12.320 15.959 1.00 69.12 113 PRO A O 1
ATOM 911 N N . ASP A 1 114 ? -1.157 12.464 17.706 1.00 73.38 114 ASP A N 1
ATOM 912 C CA . ASP A 1 114 ? -2.152 12.209 18.765 1.00 73.38 114 ASP A CA 1
ATOM 913 C C . ASP A 1 114 ? -3.466 12.990 18.589 1.00 73.38 114 ASP A C 1
ATOM 915 O O . ASP A 1 114 ? -4.540 12.483 18.900 1.00 73.38 114 ASP A O 1
ATOM 919 N N . ARG A 1 115 ? -3.394 14.189 17.991 1.00 69.00 115 ARG A N 1
ATOM 920 C CA . ARG A 1 115 ? -4.550 15.032 17.639 1.00 69.00 115 ARG A CA 1
ATOM 921 C C . ARG A 1 115 ? -5.617 14.316 16.808 1.00 69.00 115 ARG A C 1
ATOM 923 O O . ARG A 1 115 ? -6.774 14.712 16.856 1.00 69.00 115 ARG A O 1
ATOM 930 N N . ILE A 1 116 ? -5.263 13.281 16.039 1.00 69.56 116 ILE A N 1
ATOM 931 C CA . ILE A 1 116 ? -6.253 12.496 15.291 1.00 69.56 116 ILE A CA 1
ATOM 932 C C . ILE A 1 116 ? -7.136 11.647 16.198 1.00 69.56 116 ILE A C 1
ATOM 934 O O . ILE A 1 116 ? -8.142 11.135 15.736 1.00 69.56 116 ILE A O 1
ATOM 938 N N . PHE A 1 117 ? -6.751 11.440 17.454 1.00 72.44 117 PHE A N 1
ATOM 939 C CA . PHE A 1 117 ? -7.552 10.718 18.432 1.00 72.44 117 PHE A CA 1
ATOM 940 C C . PHE A 1 117 ? -8.410 11.672 19.264 1.00 72.44 117 PHE A C 1
ATOM 942 O O . PHE A 1 117 ? -9.166 11.225 20.121 1.00 72.44 117 PHE A O 1
ATOM 949 N N . GLU A 1 118 ? -8.309 12.977 19.013 1.00 78.69 118 GLU A N 1
ATOM 950 C CA . GLU A 1 118 ? -9.074 14.011 19.693 1.00 78.69 118 GLU A CA 1
ATOM 951 C C . GLU A 1 118 ? -10.377 14.335 18.946 1.00 78.69 118 GLU A C 1
ATOM 953 O O . GLU A 1 118 ? -10.646 13.862 17.836 1.00 78.69 118 GLU A O 1
ATOM 958 N N . HIS A 1 119 ? -11.213 15.160 19.577 1.00 82.25 119 HIS A N 1
ATOM 959 C CA . HIS A 1 119 ? -12.398 15.720 18.943 1.00 82.25 119 HIS A CA 1
ATOM 960 C C . HIS A 1 119 ? -11.982 16.759 17.892 1.00 82.25 119 HIS A C 1
ATOM 962 O O . HIS A 1 119 ? -11.494 17.836 18.241 1.00 82.25 119 HIS A O 1
ATOM 968 N N . ILE A 1 120 ? -12.185 16.450 16.611 1.00 77.44 120 ILE A N 1
ATOM 969 C CA . ILE A 1 120 ? -11.808 17.325 15.496 1.00 77.44 120 ILE A CA 1
ATOM 970 C C . ILE A 1 120 ? -13.063 17.930 14.879 1.00 77.44 120 ILE A C 1
ATOM 972 O O . ILE A 1 120 ? -13.950 17.210 14.413 1.00 77.44 120 ILE A O 1
ATOM 976 N N . VAL A 1 121 ? -13.088 19.262 14.811 1.00 78.06 121 VAL A N 1
ATOM 977 C CA . VAL A 1 121 ? -14.078 20.035 14.057 1.00 78.06 121 VAL A CA 1
ATOM 978 C C . VAL A 1 121 ? -13.365 20.818 12.962 1.00 78.06 121 VAL A C 1
ATOM 980 O O . VAL A 1 121 ? -12.623 21.753 13.254 1.00 78.06 121 VAL A O 1
ATOM 983 N N . GLU A 1 122 ? -13.622 20.477 11.702 1.00 72.69 122 GLU A N 1
ATOM 984 C CA . GLU A 1 122 ? -13.150 21.240 10.543 1.00 72.69 122 GLU A CA 1
ATOM 985 C C . GLU A 1 122 ? -14.337 21.864 9.816 1.00 72.69 122 GLU A C 1
ATOM 987 O O . GLU A 1 122 ? -15.351 21.215 9.566 1.00 72.69 122 GLU A O 1
ATOM 992 N N . TYR A 1 123 ? -14.240 23.160 9.505 1.00 78.19 123 TYR A N 1
ATOM 993 C CA . TYR A 1 123 ? -15.287 23.914 8.800 1.00 78.19 123 TYR A CA 1
ATOM 994 C C . TYR A 1 123 ? -16.697 23.768 9.412 1.00 78.19 123 TYR A C 1
ATOM 996 O O . TYR A 1 123 ? -17.703 23.722 8.705 1.00 78.19 123 TYR A O 1
ATOM 1004 N N . GLY A 1 124 ? -16.779 23.688 10.746 1.00 81.06 124 GLY A N 1
ATOM 1005 C CA . GLY A 1 124 ? -18.041 23.525 11.477 1.00 81.06 124 GLY A CA 1
ATOM 1006 C C . GLY A 1 124 ? -18.647 22.119 11.405 1.00 81.06 124 GLY A C 1
ATOM 1007 O O . GLY A 1 124 ? -19.766 21.921 11.873 1.00 81.06 124 GLY A O 1
ATOM 1008 N N . ARG A 1 125 ? -17.927 21.143 10.841 1.00 65.25 125 ARG A N 1
ATOM 1009 C CA . ARG A 1 125 ? -18.304 19.728 10.823 1.00 65.25 125 ARG A CA 1
ATOM 1010 C C . ARG A 1 125 ? -17.420 18.945 11.776 1.00 65.25 125 ARG A C 1
ATOM 1012 O O . ARG A 1 125 ? -16.202 19.094 11.764 1.00 65.25 125 ARG A O 1
ATOM 1019 N N . VAL A 1 126 ? -18.043 18.099 12.591 1.00 79.19 126 VAL A N 1
ATOM 1020 C CA . VAL A 1 126 ? -17.314 17.133 13.412 1.00 79.19 126 VAL A CA 1
ATOM 1021 C C . VAL A 1 126 ? -16.749 16.075 12.470 1.00 79.19 126 VAL A C 1
ATOM 1023 O O . VAL A 1 126 ? -17.501 15.309 11.873 1.00 79.19 126 VAL A O 1
ATOM 1026 N N . MET A 1 127 ? -15.431 16.075 12.315 1.00 70.62 127 MET A N 1
ATOM 1027 C CA . MET A 1 127 ? -14.690 15.068 11.555 1.00 70.62 127 MET A CA 1
ATOM 1028 C C . MET A 1 127 ? -14.431 13.832 12.414 1.00 70.62 127 MET A C 1
ATOM 1030 O O . MET A 1 127 ? -14.326 12.721 11.903 1.00 70.62 127 MET A O 1
ATOM 1034 N N . ASN A 1 128 ? -14.312 14.031 13.729 1.00 72.69 128 ASN A N 1
ATOM 1035 C CA . ASN A 1 128 ? -13.958 12.988 14.673 1.00 72.69 128 ASN A CA 1
ATOM 1036 C C . ASN A 1 128 ? -14.445 13.337 16.077 1.00 72.69 128 ASN A C 1
ATOM 1038 O O . ASN A 1 128 ? -14.272 14.463 16.534 1.00 72.69 128 ASN A O 1
ATOM 1042 N N . GLU A 1 129 ? -15.030 12.372 16.779 1.00 79.00 129 GLU A N 1
ATOM 1043 C CA . GLU A 1 129 ? -15.532 12.574 18.139 1.00 79.00 129 GLU A CA 1
ATOM 1044 C C . GLU A 1 129 ? -14.495 12.282 19.233 1.00 79.00 129 GLU A C 1
ATOM 1046 O O . GLU A 1 129 ? -14.765 12.530 20.404 1.00 79.00 129 GLU A O 1
ATOM 1051 N N . GLY A 1 130 ? -13.322 11.756 18.871 1.00 72.94 130 GLY A N 1
ATOM 1052 C CA . GLY A 1 130 ? -12.281 11.340 19.814 1.00 72.94 130 GLY A CA 1
ATOM 1053 C C . GLY A 1 130 ? -12.552 9.998 20.514 1.00 72.94 130 GLY A C 1
ATOM 1054 O O . GLY A 1 130 ? -11.806 9.576 21.394 1.00 72.94 130 GLY A O 1
ATOM 1055 N N . ASN A 1 131 ? -13.596 9.274 20.105 1.00 70.94 131 ASN A N 1
ATOM 1056 C CA . ASN A 1 131 ? -14.001 7.991 20.687 1.00 70.94 131 ASN A CA 1
ATOM 1057 C C . ASN A 1 131 ? -13.369 6.798 19.947 1.00 70.94 131 ASN A C 1
ATOM 1059 O O . ASN A 1 131 ? -14.067 5.985 19.345 1.00 70.94 131 ASN A O 1
ATOM 1063 N N . TRP A 1 132 ? -12.040 6.689 19.981 1.00 66.62 132 TRP A N 1
ATOM 1064 C CA . TRP A 1 132 ? -11.306 5.643 19.246 1.00 66.62 132 TRP A CA 1
ATOM 1065 C C . TRP A 1 132 ? -11.220 4.304 19.983 1.00 66.62 132 TRP A C 1
ATOM 1067 O O . TRP A 1 132 ? -11.085 3.252 19.359 1.00 66.62 132 TRP A O 1
ATOM 1077 N N . ILE A 1 133 ? -11.326 4.320 21.313 1.00 59.22 133 ILE A N 1
ATOM 1078 C CA . ILE A 1 133 ? -11.214 3.124 22.152 1.00 59.22 133 ILE A CA 1
ATOM 1079 C C . ILE A 1 133 ? -12.596 2.793 22.712 1.00 59.22 133 ILE A C 1
ATOM 1081 O O . ILE A 1 133 ? -13.219 3.623 23.375 1.00 59.22 133 ILE A O 1
ATOM 1085 N N . ARG A 1 134 ? -13.082 1.562 22.492 1.00 54.56 134 ARG A N 1
ATOM 1086 C CA . ARG A 1 134 ? -14.276 1.082 23.206 1.00 54.56 134 ARG A CA 1
ATOM 1087 C C . ARG A 1 134 ? -13.968 1.108 24.705 1.00 54.56 134 ARG A C 1
ATOM 1089 O O . ARG A 1 134 ? -12.990 0.472 25.103 1.00 54.56 134 ARG A O 1
ATOM 1096 N N . PRO A 1 135 ? -14.775 1.773 25.549 1.00 51.75 135 PRO A N 1
ATOM 1097 C CA . PRO A 1 135 ? -14.555 1.729 26.984 1.00 51.75 135 PRO A CA 1
ATOM 1098 C C . PRO A 1 135 ? -14.602 0.270 27.436 1.00 51.75 135 PRO A C 1
ATOM 1100 O O . PRO A 1 135 ? -15.596 -0.432 27.227 1.00 51.75 135 PRO A O 1
ATOM 1103 N N . ILE A 1 136 ? -13.505 -0.203 28.024 1.00 51.22 136 ILE A N 1
ATOM 1104 C CA . ILE A 1 136 ? -13.454 -1.528 28.630 1.00 51.22 136 ILE A CA 1
ATOM 1105 C C . ILE A 1 136 ? -14.398 -1.467 29.829 1.00 51.22 136 ILE A C 1
ATOM 1107 O O . ILE A 1 136 ? -14.103 -0.815 30.829 1.00 51.22 136 ILE A O 1
ATOM 1111 N N . LYS A 1 137 ? -15.568 -2.100 29.717 1.00 40.88 137 LYS A N 1
ATOM 1112 C CA . LYS A 1 137 ? -16.483 -2.241 30.848 1.00 40.88 137 LYS A CA 1
ATOM 1113 C C . LYS A 1 137 ? -15.823 -3.198 31.850 1.00 40.88 137 LYS A C 1
ATOM 1115 O O . LYS A 1 137 ? -15.582 -4.347 31.474 1.00 40.88 137 LYS A O 1
ATOM 1120 N N . PRO A 1 138 ? -15.500 -2.768 33.083 1.00 45.84 138 PRO A N 1
ATOM 1121 C CA . PRO A 1 138 ? -14.962 -3.684 34.077 1.00 45.84 138 PRO A CA 1
ATOM 1122 C C . PRO A 1 138 ? -15.999 -4.781 34.378 1.00 45.84 138 PRO A C 1
ATOM 1124 O O . PRO A 1 138 ? -17.205 -4.507 34.320 1.00 45.84 138 PRO A O 1
ATOM 1127 N N . PRO A 1 139 ? -15.564 -6.025 34.651 1.00 57.28 139 PRO A N 1
ATOM 1128 C CA . PRO A 1 139 ? -16.475 -7.076 35.084 1.00 57.28 139 PRO A CA 1
ATOM 1129 C C . PRO A 1 139 ? -17.147 -6.662 36.401 1.00 57.28 139 PRO A C 1
ATOM 1131 O O . PRO A 1 139 ? -16.484 -6.124 37.289 1.00 57.28 139 PRO A O 1
ATOM 1134 N N . ASN A 1 140 ? -18.464 -6.880 36.473 1.00 57.41 140 ASN A N 1
ATOM 1135 C CA . ASN A 1 140 ? -19.269 -6.708 37.687 1.00 57.41 140 ASN A CA 1
ATOM 1136 C C . ASN A 1 140 ? -18.869 -7.710 38.773 1.00 57.41 140 ASN A C 1
ATOM 1138 O O . ASN A 1 140 ? -18.557 -8.867 38.406 1.00 57.41 140 ASN A O 1
#

Secondary structure (DSSP, 8-state):
--HHHHHHHHHHHHHHHGGG-S----SSGGGSPPPTT-EE-HHHHHHHHHH----TT--------EE--S-HHHHHHHHHHHH-PEES-----GGG--TT--PPPEE--PPPPGGGGSEEEETTEEEEES--S---PPP-

Sequence (140 aa):
MKIGRIGWLLLVLCVFTSPALAARLPNRLDDIPIYPGAVRDPELEELYRESAYYDETVVFSDVRAYTVNAIVDDVLRFYLDYTEATEGWPGIDAEDVEPGEMVGPWYSVTFYPDRIFEHIVEYGRVMNEGNWIRPIKPPN

Radius of gyration: 23.22 Å; chains: 1; bounding box: 58×54×64 Å

pLDDT: mean 78.56, std 13.15, range [40.88, 97.06]

Foldseek 3Di:
DVVVVVVVVVVVVVVVCVVVPPQPDPPDPVPQDDDPQWDWDVVVQVVCVVPDDDDPPDPDDHDTDTDHDDDPVVVVVVRCVRQVAAEDDPPDDPVNADVPGDDGHHDYDDDDDPCVLDFDDDPNDGPDHSCPDDPPDDDD